Protein AF-A0A8S3G2M0-F1 (afdb_monomer)

Solvent-accessible surface area (backbone atoms only — not comparable to full-atom values): 6707 Å² total; per-residue (Å²): 135,88,59,50,33,32,46,44,88,44,73,67,55,76,81,80,84,87,70,100,69,98,67,81,82,85,78,70,68,51,60,73,82,56,52,81,79,49,63,74,66,43,70,39,18,41,65,35,34,25,74,37,58,72,52,80,49,72,52,74,56,95,93,40,79,48,35,33,24,46,30,36,34,33,45,98,87,46,72,45,41,38,35,33,45,43,68,50,33,64,74,55,89,67,85,52,51,79,38,77,46,57,40,53,53,34,23,40,31,76,64,135

Sequence (112 aa):
MNSAIFCTNTTVATQITSTPYDETPTFNFVHLIQIADLPLNSIIDVQANVVRDFGISTGVRNASVWTRRYLHITQDGIQTGLTLWNDQARLIDHNMTGLQIKLKNVKISSFD

InterPro domains:
  IPR012340 Nucleic acid-binding, OB-fold [G3D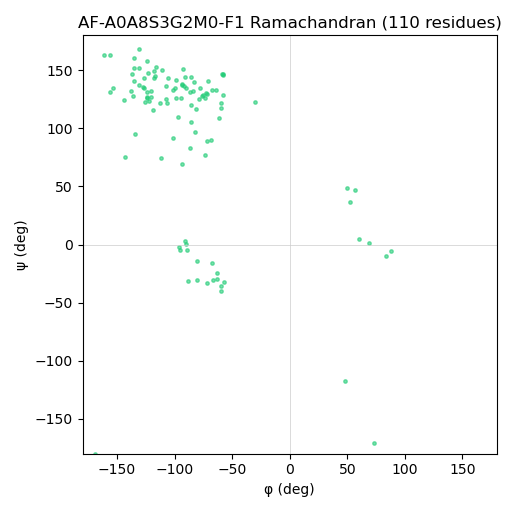SA:2.40.50.140] (23-112)

Organism: NCBI:txid392030

Foldseek 3Di:
DFAKEKEAPDAFPPPPDDDPDDDDDDFDADDPVCLVVDDAFDWHKHKWAWQFKPAKDWDADPNDIKIWTKTWTDDPRDIHIYIYIDPNRVVDPDTRHGHIGIGGGIGIHTDD

Secondary structure (DSSP, 8-state):
---EEEEE-S-------------PPP--BPPGGGGGGSPTT-EEEEEEEEEEEEEEEEEEETTEEEEEEEEEEEETTEEEEEEEETHHHHS--S--TT-EEEEEEEEEEE--

Radius of gyration: 14.23 Å; Cα contacts (8 Å, |Δi|>4): 220; chains: 1; bounding box: 38×27×41 Å

Mean predicted aligned error: 8.98 Å

Structure (mmCIF, N/CA/C/O backbone):
data_AF-A0A8S3G2M0-F1
#
_entry.id   AF-A0A8S3G2M0-F1
#
loop_
_atom_site.group_PDB
_atom_site.id
_atom_site.type_symbol
_atom_site.label_atom_id
_atom_site.label_alt_id
_atom_site.label_comp_id
_atom_site.label_asym_id
_atom_site.label_entity_id
_atom_site.label_seq_id
_atom_site.pdbx_PDB_ins_code
_atom_site.Cartn_x
_atom_site.Cartn_y
_atom_site.Cartn_z
_atom_site.occupancy
_atom_site.B_iso_or_equiv
_atom_site.auth_seq_id
_atom_site.auth_comp_id
_atom_site.auth_asym_id
_atom_site.auth_atom_id
_atom_site.pdbx_PDB_model_num
ATOM 1 N N . MET A 1 1 ? -19.227 0.813 -7.415 1.00 28.41 1 MET A N 1
ATOM 2 C CA . MET A 1 1 ? -18.235 0.236 -6.484 1.00 28.41 1 MET A CA 1
ATOM 3 C C . MET A 1 1 ? -17.032 1.153 -6.551 1.00 28.41 1 MET A C 1
ATOM 5 O O . MET A 1 1 ? -16.395 1.188 -7.592 1.00 28.41 1 MET A O 1
ATOM 9 N N . ASN A 1 2 ? -16.815 1.984 -5.532 1.00 24.61 2 ASN A N 1
ATOM 10 C CA . ASN A 1 2 ? -15.729 2.964 -5.547 1.00 24.61 2 ASN A CA 1
ATOM 11 C C . ASN A 1 2 ? -14.455 2.280 -5.053 1.00 24.61 2 ASN A C 1
ATOM 13 O O . ASN A 1 2 ? -14.326 1.979 -3.869 1.00 24.61 2 ASN A O 1
ATOM 17 N N . SER A 1 3 ? -13.546 1.992 -5.978 1.00 26.97 3 SER A N 1
ATOM 18 C CA . SER A 1 3 ? -12.231 1.435 -5.679 1.00 26.97 3 SER A CA 1
ATOM 19 C C . SER A 1 3 ? -11.301 2.577 -5.268 1.00 26.97 3 SER A C 1
ATOM 21 O O . SER A 1 3 ? -10.763 3.280 -6.121 1.00 26.97 3 SER A O 1
ATOM 23 N N . ALA A 1 4 ? -11.125 2.802 -3.965 1.00 28.38 4 ALA A N 1
ATOM 24 C CA . ALA A 1 4 ? -10.021 3.630 -3.488 1.00 28.38 4 ALA A CA 1
ATOM 25 C C . ALA A 1 4 ? -8.720 2.831 -3.658 1.00 28.38 4 ALA A C 1
ATOM 27 O O . ALA A 1 4 ? -8.646 1.664 -3.273 1.00 28.38 4 ALA A O 1
ATOM 28 N N . ILE A 1 5 ? -7.704 3.440 -4.262 1.00 36.03 5 ILE A N 1
ATOM 29 C CA . ILE A 1 5 ? -6.367 2.857 -4.366 1.00 36.03 5 ILE A CA 1
ATOM 30 C C . ILE A 1 5 ? -5.410 3.811 -3.676 1.00 36.03 5 ILE A C 1
ATOM 32 O O . ILE A 1 5 ? -5.346 4.994 -3.998 1.00 36.03 5 ILE A O 1
ATOM 36 N N . PHE A 1 6 ? -4.627 3.310 -2.736 1.00 42.31 6 PHE A N 1
ATOM 37 C CA . PHE A 1 6 ? -3.617 4.133 -2.088 1.00 42.31 6 PHE A CA 1
ATOM 38 C C . PHE A 1 6 ? -2.348 4.204 -2.919 1.00 42.31 6 PHE A C 1
ATOM 40 O O . PHE A 1 6 ? -1.882 3.195 -3.447 1.00 42.31 6 PHE A O 1
ATOM 47 N N . CYS A 1 7 ? -1.755 5.389 -2.968 1.00 33.50 7 CYS A N 1
ATOM 48 C CA . CYS A 1 7 ? -0.408 5.595 -3.480 1.00 33.50 7 CYS A CA 1
ATOM 49 C C . CYS A 1 7 ? 0.434 6.156 -2.338 1.00 33.50 7 CYS A C 1
ATOM 51 O O . CYS A 1 7 ? 0.169 7.250 -1.854 1.00 33.50 7 CYS A O 1
ATOM 53 N N . THR A 1 8 ? 1.451 5.445 -1.874 1.00 36.16 8 THR A N 1
ATOM 54 C CA . THR A 1 8 ? 2.350 5.986 -0.845 1.00 36.16 8 THR A CA 1
ATOM 55 C C . THR A 1 8 ? 3.453 6.818 -1.499 1.00 36.16 8 THR A C 1
ATOM 57 O O . THR A 1 8 ? 4.237 6.288 -2.277 1.00 36.16 8 THR A O 1
ATOM 60 N N . ASN A 1 9 ? 3.565 8.108 -1.163 1.00 27.80 9 ASN A N 1
ATOM 61 C CA . ASN A 1 9 ? 4.708 8.949 -1.566 1.00 27.80 9 ASN A CA 1
ATOM 62 C C . ASN A 1 9 ? 5.861 8.919 -0.539 1.00 27.80 9 ASN A C 1
ATOM 64 O O . ASN A 1 9 ? 6.881 9.569 -0.749 1.00 27.80 9 ASN A O 1
ATOM 68 N N . THR A 1 10 ? 5.716 8.163 0.554 1.00 31.83 10 THR A N 1
ATOM 69 C CA . THR A 1 10 ? 6.651 8.171 1.687 1.00 31.83 10 THR A CA 1
ATOM 70 C C . THR A 1 10 ? 6.962 6.746 2.128 1.00 31.83 10 THR A C 1
ATOM 72 O O . THR A 1 10 ? 6.090 5.883 2.078 1.00 31.83 10 THR A O 1
ATOM 75 N N . THR A 1 11 ? 8.218 6.484 2.484 1.00 31.97 11 THR A N 1
ATOM 76 C CA . THR A 1 11 ? 8.799 5.203 2.919 1.00 31.97 11 THR A CA 1
ATOM 77 C C . THR A 1 11 ? 7.799 4.293 3.640 1.00 31.97 11 THR A C 1
ATOM 79 O O . THR A 1 11 ? 7.229 4.676 4.661 1.00 31.97 11 THR A O 1
ATOM 82 N N . VAL A 1 12 ? 7.601 3.073 3.126 1.00 34.75 12 VAL A N 1
ATOM 83 C CA . VAL A 1 12 ? 6.933 2.004 3.879 1.00 34.75 12 VAL A CA 1
ATOM 84 C C . VAL A 1 12 ? 7.794 1.753 5.105 1.00 34.75 12 VAL A C 1
ATOM 86 O O . VAL A 1 12 ? 8.912 1.259 4.989 1.00 34.75 12 VAL A O 1
ATOM 89 N N . ALA A 1 13 ? 7.302 2.143 6.275 1.00 29.91 13 ALA A N 1
ATOM 90 C CA . ALA A 1 13 ? 7.927 1.790 7.534 1.00 29.91 13 ALA A CA 1
ATOM 91 C C . ALA A 1 13 ? 7.647 0.307 7.818 1.00 29.91 13 ALA A C 1
ATOM 93 O O . ALA A 1 13 ? 6.813 -0.035 8.650 1.00 29.91 13 ALA A O 1
ATOM 94 N N . THR A 1 14 ? 8.355 -0.599 7.143 1.00 31.05 14 THR A N 1
ATOM 95 C CA . THR A 1 14 ? 8.690 -1.886 7.756 1.00 31.05 14 THR A CA 1
ATOM 96 C C . THR A 1 14 ? 9.682 -1.551 8.861 1.00 31.05 14 THR A C 1
ATOM 98 O O . THR A 1 14 ? 10.879 -1.414 8.627 1.00 31.05 14 THR A O 1
ATOM 101 N N . GLN A 1 15 ? 9.181 -1.291 10.067 1.00 29.75 15 GLN A N 1
ATOM 102 C CA . GLN A 1 15 ? 10.040 -1.004 11.205 1.00 29.75 15 GLN A CA 1
ATOM 103 C C . GLN A 1 15 ? 10.742 -2.307 11.629 1.00 29.75 15 GLN A C 1
ATOM 105 O O . GLN A 1 15 ? 10.237 -3.054 12.458 1.00 29.75 15 GLN A O 1
ATOM 110 N N . ILE A 1 16 ? 11.909 -2.585 11.043 1.00 29.91 16 ILE A N 1
ATOM 111 C CA . ILE A 1 16 ? 12.984 -3.336 11.700 1.00 29.91 16 ILE A CA 1
ATOM 112 C C . ILE A 1 16 ? 13.984 -2.265 12.144 1.00 29.91 16 ILE A C 1
ATOM 114 O O . ILE A 1 16 ? 14.801 -1.793 11.359 1.00 29.91 16 ILE A O 1
ATOM 118 N N . THR A 1 17 ? 13.838 -1.767 13.373 1.00 28.33 17 THR A N 1
ATOM 119 C CA . THR A 1 17 ? 14.691 -0.699 13.912 1.00 28.33 17 THR A CA 1
ATOM 120 C C . THR A 1 17 ? 16.066 -1.220 14.309 1.00 28.33 17 THR A C 1
ATOM 122 O O . THR A 1 17 ? 16.169 -2.089 15.171 1.00 28.33 17 THR A O 1
ATOM 125 N N . SER A 1 18 ? 17.116 -0.572 13.806 1.00 28.42 18 SER A N 1
ATOM 126 C CA . SER A 1 18 ? 18.375 -0.413 14.539 1.00 28.42 18 SER A CA 1
ATOM 127 C C . SER A 1 18 ? 18.982 0.965 14.250 1.00 28.42 18 SER A C 1
ATOM 129 O O . SER A 1 18 ? 19.940 1.089 13.491 1.00 28.42 18 SER A O 1
ATOM 131 N N . THR A 1 19 ? 18.423 2.021 14.844 1.00 32.78 19 THR A N 1
ATOM 132 C CA . THR A 1 19 ? 19.093 3.330 14.939 1.00 32.78 19 THR A CA 1
ATOM 133 C C . THR A 1 19 ? 18.871 3.923 16.329 1.00 32.78 19 THR A C 1
ATOM 135 O O . THR A 1 19 ? 17.726 3.941 16.784 1.00 32.78 19 THR A O 1
ATOM 138 N N . PRO A 1 20 ? 19.920 4.420 17.011 1.00 40.03 20 PRO A N 1
ATOM 139 C CA . PRO 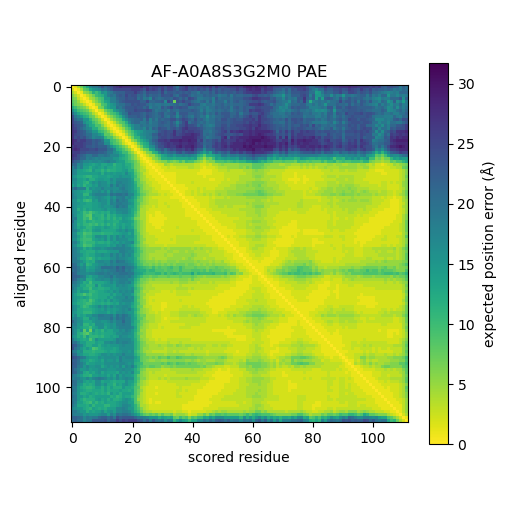A 1 20 ? 19.793 5.061 18.308 1.00 40.03 20 PRO A CA 1
ATOM 140 C C . PRO A 1 20 ? 19.479 6.550 18.102 1.00 40.03 20 PRO A C 1
ATOM 142 O O . PRO A 1 20 ? 20.376 7.386 18.090 1.00 40.03 20 PRO A O 1
ATOM 145 N N . TYR A 1 21 ? 18.208 6.883 17.882 1.00 38.16 21 TYR A N 1
ATOM 146 C CA . TYR A 1 21 ? 17.661 8.207 18.192 1.00 38.16 21 TYR A CA 1
ATOM 147 C C . TYR A 1 21 ? 16.146 8.087 18.385 1.00 38.16 21 TYR A C 1
ATOM 149 O O . TYR A 1 21 ? 15.450 7.429 17.612 1.00 38.16 21 TYR A O 1
ATOM 157 N N . ASP A 1 22 ? 15.691 8.662 19.486 1.00 48.47 22 ASP A N 1
ATOM 158 C CA . ASP A 1 22 ? 14.508 8.302 20.262 1.00 48.47 22 ASP A CA 1
ATOM 159 C C . ASP A 1 22 ? 13.265 9.100 19.845 1.00 48.47 22 ASP A C 1
ATOM 161 O O . ASP A 1 22 ? 12.777 9.949 20.581 1.00 48.47 22 ASP A O 1
ATOM 165 N N . GLU A 1 23 ? 12.743 8.839 18.646 1.00 46.75 23 GLU A N 1
ATOM 166 C CA . GLU A 1 23 ? 11.358 9.189 18.316 1.00 46.75 23 GLU A CA 1
ATOM 167 C C . GLU A 1 23 ? 10.709 8.003 17.609 1.00 46.75 23 GLU A C 1
ATOM 169 O O . GLU A 1 23 ? 10.832 7.805 16.398 1.00 46.75 23 GLU A O 1
ATOM 174 N N . THR A 1 24 ? 10.009 7.171 18.382 1.00 57.69 24 THR A N 1
ATOM 175 C CA . THR A 1 24 ? 9.109 6.183 17.784 1.00 57.69 24 THR A CA 1
ATOM 176 C C . THR A 1 24 ? 8.074 6.962 16.968 1.00 57.69 24 THR A C 1
ATOM 178 O O . THR A 1 24 ? 7.396 7.818 17.538 1.00 57.69 24 THR A O 1
ATOM 181 N N . PRO A 1 25 ? 7.931 6.729 15.650 1.00 62.03 25 PRO A N 1
ATOM 182 C CA . PRO A 1 25 ? 6.999 7.503 14.848 1.00 62.03 25 PRO A CA 1
ATOM 183 C C . PRO A 1 25 ? 5.579 7.326 15.395 1.00 62.03 25 PRO A C 1
ATOM 185 O O . PRO A 1 25 ? 5.035 6.224 15.372 1.00 62.03 25 PRO A O 1
ATOM 188 N N . THR A 1 26 ? 4.961 8.414 15.858 1.00 81.12 26 THR A N 1
ATOM 189 C CA . THR A 1 26 ? 3.542 8.409 16.240 1.00 81.12 26 THR A CA 1
ATOM 190 C C . THR A 1 26 ? 2.689 8.224 14.989 1.00 81.12 26 THR A C 1
ATOM 192 O O . THR A 1 26 ? 2.933 8.892 13.978 1.00 81.12 26 THR A O 1
ATOM 195 N N . PHE A 1 27 ? 1.716 7.318 15.052 1.00 82.75 27 PHE A N 1
ATOM 196 C CA . PHE A 1 27 ? 0.747 7.070 13.985 1.00 82.75 27 PHE A CA 1
ATOM 197 C C . PHE A 1 27 ? -0.622 7.614 14.389 1.00 82.75 27 PHE A C 1
ATOM 199 O O . PHE A 1 27 ? -1.079 7.364 15.503 1.00 82.75 27 PHE A O 1
ATOM 206 N N . ASN A 1 28 ? -1.293 8.289 13.460 1.00 90.31 28 ASN A N 1
ATOM 207 C CA . ASN A 1 28 ? -2.665 8.768 13.609 1.00 90.31 28 ASN A CA 1
ATOM 208 C C . ASN A 1 28 ? -3.574 7.985 12.655 1.00 90.31 28 ASN A C 1
ATOM 210 O O . ASN A 1 28 ? -3.945 8.475 11.587 1.00 90.31 28 ASN A O 1
ATOM 214 N N . PHE A 1 29 ? -3.859 6.728 13.006 1.00 91.62 29 PHE A N 1
ATOM 215 C CA . PHE A 1 29 ? -4.557 5.807 12.110 1.00 91.62 29 PHE A CA 1
ATOM 216 C C . PHE A 1 29 ? -5.980 6.264 11.785 1.00 91.62 29 PHE A C 1
ATOM 218 O O . PHE A 1 29 ? -6.771 6.571 12.675 1.00 91.62 29 PHE A O 1
ATOM 225 N N . VAL A 1 30 ? -6.311 6.225 10.498 1.00 91.25 30 VAL A N 1
ATOM 226 C CA . VAL A 1 30 ? -7.666 6.405 9.974 1.00 91.25 30 VAL A CA 1
ATOM 227 C C . VAL A 1 30 ? -8.257 5.031 9.669 1.00 91.25 30 VAL A C 1
ATOM 229 O O . VAL A 1 30 ? -7.590 4.188 9.064 1.00 91.25 30 VAL A O 1
ATOM 232 N N . HIS A 1 31 ? -9.509 4.794 10.070 1.00 91.19 31 HIS A N 1
ATOM 233 C CA . HIS A 1 31 ? -10.184 3.537 9.745 1.00 91.19 31 HIS A CA 1
ATOM 234 C C . HIS A 1 31 ? -10.527 3.470 8.256 1.00 91.19 31 HIS A C 1
ATOM 236 O O . HIS A 1 31 ? -11.012 4.443 7.681 1.00 91.19 31 HIS A O 1
ATOM 242 N N . LEU A 1 32 ? -10.377 2.292 7.641 1.00 88.31 32 LEU A N 1
ATOM 243 C CA . LEU A 1 32 ? -10.649 2.098 6.214 1.00 88.31 32 LEU A CA 1
ATOM 244 C C . LEU A 1 32 ? -12.080 2.486 5.815 1.00 88.31 32 LEU A C 1
ATOM 246 O O . LEU A 1 32 ? -12.284 2.982 4.711 1.00 88.31 32 LEU A O 1
ATOM 250 N N . ILE A 1 33 ? -13.057 2.312 6.713 1.00 86.25 33 ILE A N 1
ATOM 251 C CA . ILE A 1 33 ? -14.449 2.719 6.471 1.00 86.25 33 ILE A CA 1
ATOM 252 C C . ILE A 1 33 ? -14.602 4.235 6.277 1.00 86.25 33 ILE A C 1
ATOM 254 O O . ILE A 1 33 ? -15.470 4.664 5.529 1.00 86.25 33 ILE A O 1
ATOM 258 N N . GLN A 1 34 ? -13.739 5.043 6.900 1.00 88.56 34 GLN A N 1
ATOM 259 C CA . GLN A 1 34 ? -13.802 6.508 6.848 1.00 88.56 34 GLN A CA 1
ATOM 260 C C . GLN A 1 34 ? -13.185 7.074 5.564 1.00 88.56 34 GLN A C 1
ATOM 262 O O . GLN A 1 34 ? -13.378 8.239 5.241 1.00 88.56 34 GLN A O 1
ATOM 267 N N . ILE A 1 35 ? -12.427 6.266 4.818 1.00 83.88 35 ILE A N 1
ATOM 268 C CA . ILE A 1 35 ? -11.655 6.728 3.656 1.00 83.88 35 ILE A CA 1
ATOM 269 C C . ILE A 1 35 ? -12.566 7.180 2.514 1.00 83.88 35 ILE A C 1
ATOM 271 O O . ILE A 1 35 ? -12.197 8.086 1.773 1.00 83.88 35 ILE A O 1
ATOM 275 N N . ALA A 1 36 ? -13.757 6.587 2.391 1.00 78.44 36 ALA A N 1
ATOM 276 C CA . ALA A 1 36 ? -14.740 6.970 1.379 1.00 78.44 36 ALA A CA 1
ATOM 277 C C . ALA A 1 36 ? -15.243 8.417 1.544 1.00 78.44 36 ALA A C 1
ATOM 279 O O . ALA A 1 36 ? -15.656 9.025 0.558 1.00 78.44 36 ALA A O 1
ATOM 280 N N . ASP A 1 37 ? -15.165 8.959 2.761 1.00 86.31 37 ASP A N 1
ATOM 281 C CA . ASP A 1 37 ? -15.617 10.310 3.098 1.00 86.31 37 ASP A CA 1
ATOM 282 C C . ASP A 1 37 ? -14.477 11.341 3.062 1.00 86.31 37 ASP A C 1
ATOM 284 O O . ASP A 1 37 ? -14.701 12.538 3.254 1.00 86.31 37 ASP A O 1
ATOM 288 N N . LEU A 1 38 ? -13.239 10.895 2.828 1.00 84.56 38 LEU A N 1
ATOM 289 C CA . LEU A 1 38 ? -12.076 11.769 2.778 1.00 84.56 38 LEU A CA 1
ATOM 290 C C . LEU A 1 38 ? -11.810 12.276 1.354 1.00 84.56 38 LEU A C 1
ATOM 292 O O . LEU A 1 38 ? -11.962 11.530 0.383 1.00 84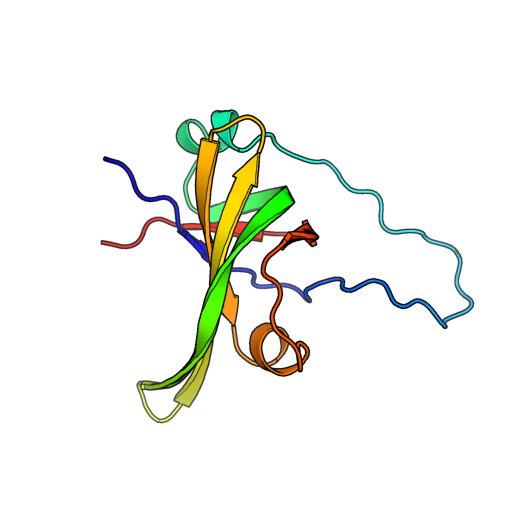.56 38 LEU A O 1
ATOM 296 N N . PRO A 1 39 ? -11.349 13.532 1.203 1.00 87.81 39 PRO A N 1
ATOM 297 C CA . PRO A 1 39 ? -10.947 14.055 -0.093 1.00 87.81 39 PRO A CA 1
ATOM 298 C C . PRO A 1 39 ? -9.840 13.223 -0.751 1.00 87.81 39 PRO A C 1
ATOM 300 O O . PRO A 1 39 ? -8.919 12.716 -0.103 1.00 87.81 39 PRO A O 1
ATOM 303 N N . LEU A 1 40 ? -9.872 13.158 -2.082 1.00 83.50 40 LEU A N 1
ATOM 304 C CA . LEU A 1 40 ? -8.736 12.654 -2.846 1.00 83.50 40 LEU A CA 1
ATOM 305 C C . LEU A 1 40 ? -7.486 13.488 -2.544 1.00 83.50 40 LEU A C 1
ATOM 307 O O . LEU A 1 40 ? -7.554 14.702 -2.360 1.00 83.50 40 LEU A O 1
ATOM 311 N N . ASN A 1 41 ? -6.329 12.833 -2.555 1.00 84.50 41 ASN A N 1
ATOM 312 C CA . ASN A 1 41 ? -5.023 13.383 -2.187 1.00 84.50 41 ASN A CA 1
ATOM 313 C C . ASN A 1 41 ? -4.828 13.716 -0.701 1.00 84.50 41 ASN A C 1
ATOM 315 O O . ASN A 1 41 ? -3.732 14.149 -0.340 1.00 84.50 41 ASN A O 1
ATOM 319 N N . SER A 1 42 ? -5.812 13.467 0.169 1.00 87.88 42 SER A N 1
ATOM 320 C CA . SER A 1 42 ? -5.578 13.483 1.614 1.00 87.88 42 SER A CA 1
ATOM 321 C C . SER A 1 42 ? -4.502 12.466 2.005 1.00 87.88 42 SER A C 1
ATOM 323 O O . SER A 1 42 ? -4.366 11.404 1.390 1.00 87.88 42 SER A O 1
ATOM 325 N N . ILE A 1 43 ? -3.728 12.818 3.032 1.00 86.75 43 ILE A N 1
ATOM 326 C CA . ILE A 1 43 ? -2.640 12.008 3.581 1.00 86.75 43 ILE A CA 1
ATOM 327 C C . ILE A 1 43 ? -3.102 11.451 4.926 1.00 86.75 43 ILE A C 1
ATOM 329 O O . ILE A 1 43 ? -3.521 12.217 5.792 1.00 86.75 43 ILE A O 1
ATOM 333 N N . ILE A 1 44 ? -3.036 10.132 5.084 1.00 88.56 44 ILE A N 1
ATOM 334 C CA . ILE A 1 44 ? -3.518 9.409 6.266 1.00 88.56 44 ILE A CA 1
ATOM 335 C C . ILE A 1 44 ? -2.510 8.355 6.721 1.00 88.56 44 ILE A C 1
ATOM 337 O O . ILE A 1 44 ? -1.687 7.894 5.931 1.00 88.56 44 ILE A O 1
ATOM 341 N N . ASP A 1 45 ? -2.620 7.911 7.969 1.00 90.75 45 ASP A N 1
ATOM 342 C CA . ASP A 1 45 ? -1.924 6.713 8.432 1.00 90.75 45 ASP A CA 1
ATOM 343 C C . ASP A 1 45 ? -2.888 5.525 8.412 1.00 90.75 45 ASP A C 1
ATOM 345 O O . ASP A 1 45 ? -4.066 5.657 8.745 1.00 90.75 45 ASP A O 1
ATOM 349 N N . VAL A 1 46 ? -2.397 4.350 8.021 1.00 89.44 46 VAL A N 1
ATOM 350 C CA . VAL A 1 46 ? -3.221 3.148 7.829 1.00 89.44 46 VAL A CA 1
ATOM 351 C C . VAL A 1 46 ? -2.647 1.984 8.622 1.00 89.44 46 VAL A C 1
ATOM 353 O O . VAL A 1 46 ? -1.449 1.712 8.557 1.00 89.44 46 VAL A O 1
ATOM 356 N N . GLN A 1 47 ? -3.517 1.255 9.316 1.00 89.94 47 GLN A N 1
ATOM 357 C CA . GLN A 1 47 ? -3.219 -0.064 9.862 1.00 89.94 47 GLN A CA 1
ATOM 358 C C . GLN A 1 47 ? -4.227 -1.068 9.305 1.00 89.94 47 GLN A C 1
ATOM 360 O O . GLN A 1 47 ? -5.432 -0.888 9.458 1.00 89.94 47 GLN A O 1
ATOM 365 N N . ALA A 1 48 ? -3.743 -2.124 8.654 1.00 90.19 48 ALA A N 1
ATOM 366 C CA . ALA A 1 48 ? -4.599 -3.116 8.009 1.00 90.19 48 ALA A CA 1
ATOM 367 C C . ALA A 1 48 ? -3.881 -4.463 7.853 1.00 90.19 48 ALA A C 1
ATOM 369 O O . ALA A 1 48 ? -2.655 -4.537 7.927 1.00 90.19 48 ALA A O 1
ATOM 370 N N . ASN A 1 49 ? -4.641 -5.526 7.605 1.00 91.06 49 ASN A N 1
ATOM 371 C CA . ASN A 1 49 ? -4.103 -6.843 7.268 1.00 91.06 49 ASN A CA 1
ATOM 372 C C . ASN A 1 49 ? -4.027 -7.006 5.750 1.00 91.06 49 ASN A C 1
ATOM 374 O O . ASN A 1 49 ? -4.967 -6.649 5.044 1.00 91.06 49 ASN A O 1
ATOM 378 N N . VAL A 1 50 ? -2.950 -7.585 5.235 1.00 90.44 50 VAL A N 1
ATOM 379 C CA . VAL A 1 50 ? -2.818 -7.901 3.810 1.00 90.44 50 VAL A CA 1
ATOM 380 C C . VAL A 1 50 ? -3.551 -9.208 3.515 1.00 90.44 50 VAL A C 1
ATOM 382 O O . VAL A 1 50 ? -3.183 -10.272 4.007 1.00 90.44 50 VAL A 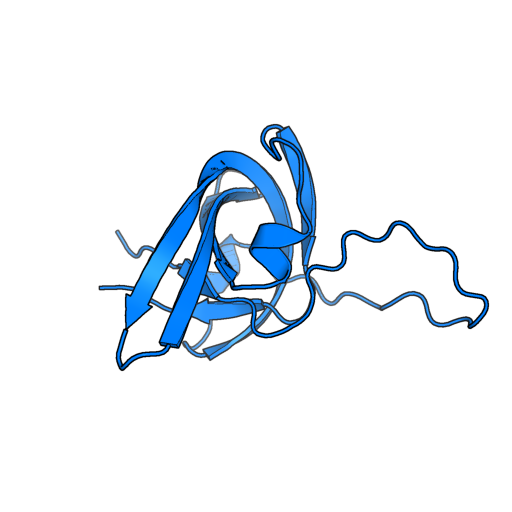O 1
ATOM 385 N N . VAL A 1 51 ? -4.582 -9.139 2.678 1.00 94.81 51 VAL A N 1
ATOM 386 C CA . VAL A 1 51 ? -5.376 -10.299 2.235 1.00 94.81 51 VAL A CA 1
ATOM 387 C C . VAL A 1 51 ? -4.769 -10.944 0.996 1.00 94.81 51 VAL A C 1
ATOM 389 O O . VAL A 1 51 ? -4.900 -12.149 0.786 1.00 94.81 51 VAL A O 1
ATOM 392 N N . ARG A 1 52 ? -4.119 -10.142 0.148 1.00 95.19 52 ARG A N 1
ATOM 393 C CA . ARG A 1 52 ? -3.465 -10.635 -1.061 1.00 95.19 52 ARG A CA 1
ATOM 394 C C . ARG A 1 52 ? -2.326 -9.726 -1.476 1.00 95.19 52 ARG A C 1
ATOM 396 O O . ARG A 1 52 ? -2.497 -8.514 -1.562 1.00 95.19 52 ARG A O 1
ATOM 403 N N . ASP A 1 53 ? -1.207 -10.344 -1.808 1.00 94.12 53 ASP A N 1
ATOM 404 C CA . ASP A 1 53 ? -0.065 -9.715 -2.453 1.00 94.12 53 ASP A CA 1
ATOM 405 C C . ASP A 1 53 ? 0.000 -10.159 -3.918 1.00 94.12 53 ASP A C 1
ATOM 407 O O . ASP A 1 53 ? 0.047 -11.355 -4.207 1.00 94.12 53 ASP A O 1
ATOM 411 N N . PHE A 1 54 ? -0.035 -9.204 -4.845 1.00 92.25 54 PHE A N 1
ATOM 412 C CA . PHE A 1 54 ? 0.004 -9.487 -6.283 1.00 92.25 54 PHE A CA 1
ATOM 413 C C . PHE A 1 54 ? 1.429 -9.507 -6.850 1.00 92.25 54 PHE A C 1
ATOM 415 O O . PHE A 1 54 ? 1.611 -9.688 -8.054 1.00 92.25 54 PHE A O 1
ATOM 422 N N . GLY A 1 55 ? 2.442 -9.328 -6.000 1.00 90.38 55 GLY A N 1
ATOM 423 C CA . GLY A 1 55 ? 3.832 -9.252 -6.411 1.00 90.38 55 GLY A CA 1
ATOM 424 C C . GLY A 1 55 ? 4.177 -7.939 -7.114 1.00 90.38 55 GLY A C 1
ATOM 425 O O . GLY A 1 55 ? 3.418 -6.964 -7.123 1.00 90.38 55 GLY A O 1
ATOM 426 N N . ILE A 1 56 ? 5.381 -7.908 -7.677 1.00 91.25 56 ILE A N 1
ATOM 427 C CA . ILE A 1 56 ? 5.956 -6.716 -8.296 1.00 91.25 56 ILE A CA 1
ATOM 428 C C . ILE A 1 56 ? 5.581 -6.663 -9.781 1.00 91.25 56 ILE A C 1
ATOM 430 O O . ILE A 1 56 ? 5.707 -7.643 -10.508 1.00 91.25 56 ILE A O 1
ATOM 434 N N . SER A 1 57 ? 5.167 -5.489 -10.250 1.00 93.25 57 SER A N 1
ATOM 435 C CA . SER A 1 57 ? 5.040 -5.155 -11.670 1.00 93.25 57 SER A CA 1
ATOM 436 C C . SER A 1 57 ? 5.969 -3.998 -12.015 1.00 93.25 57 SER A C 1
ATOM 438 O O . SER A 1 57 ? 6.115 -3.055 -11.233 1.00 93.25 57 SER A O 1
ATOM 440 N N . THR A 1 58 ? 6.561 -4.031 -13.201 1.00 94.75 58 THR A N 1
ATOM 441 C CA . THR A 1 58 ? 7.418 -2.960 -13.714 1.00 94.75 58 THR A CA 1
ATOM 442 C C . THR A 1 58 ? 6.910 -2.467 -15.060 1.00 94.75 58 THR A C 1
ATOM 444 O O . THR A 1 58 ? 6.184 -3.166 -15.766 1.00 94.75 58 THR A O 1
ATOM 447 N N . GLY A 1 59 ? 7.290 -1.248 -15.422 1.00 93.12 59 GLY A N 1
ATOM 448 C CA . GLY A 1 59 ? 7.027 -0.712 -16.748 1.00 93.12 59 GLY A CA 1
ATOM 449 C C . GLY A 1 59 ? 7.781 0.583 -16.988 1.00 93.12 59 GLY A C 1
ATOM 450 O O . GLY A 1 59 ? 8.518 1.061 -16.126 1.00 93.12 59 GLY A O 1
ATOM 451 N N . VAL A 1 60 ? 7.598 1.149 -18.177 1.00 94.38 60 VAL A N 1
ATOM 452 C CA . VAL A 1 60 ? 8.240 2.400 -18.588 1.00 94.38 60 VAL A CA 1
ATOM 453 C C . VAL A 1 60 ? 7.160 3.385 -19.014 1.00 94.38 60 VAL A C 1
ATOM 455 O O . VAL A 1 60 ? 6.275 3.040 -19.794 1.00 94.38 60 VAL A O 1
ATOM 458 N N . ARG A 1 61 ? 7.219 4.616 -18.504 1.00 88.38 61 ARG A N 1
ATOM 459 C CA . ARG A 1 61 ? 6.363 5.731 -18.929 1.00 88.38 61 ARG A CA 1
ATOM 460 C C . ARG A 1 61 ? 7.227 6.974 -19.083 1.00 88.38 61 ARG A C 1
ATOM 462 O O . ARG A 1 61 ? 7.943 7.325 -18.155 1.00 88.38 61 ARG A O 1
ATOM 469 N N . ASN A 1 62 ? 7.162 7.641 -20.236 1.00 91.94 62 ASN A N 1
ATOM 470 C CA . ASN A 1 62 ? 7.945 8.853 -20.523 1.00 91.94 62 ASN A CA 1
ATOM 471 C C . ASN A 1 62 ? 9.448 8.681 -20.209 1.00 91.94 62 ASN A C 1
ATOM 473 O O . ASN A 1 62 ? 10.029 9.484 -19.485 1.00 91.94 62 ASN A O 1
ATOM 477 N N . ALA A 1 63 ? 10.049 7.582 -20.684 1.00 92.50 63 ALA A N 1
ATOM 478 C CA . ALA A 1 63 ? 11.440 7.180 -20.413 1.00 92.50 63 ALA A CA 1
ATOM 479 C C . ALA A 1 63 ? 11.803 6.940 -18.929 1.00 92.50 63 ALA A C 1
ATOM 481 O O . ALA A 1 63 ? 12.949 6.627 -18.621 1.00 92.50 63 ALA A O 1
ATOM 482 N N . SER A 1 64 ? 10.837 7.016 -18.011 1.00 89.69 64 SER A N 1
ATOM 483 C CA . SER A 1 64 ? 11.024 6.704 -16.595 1.00 89.69 64 SER A CA 1
ATOM 484 C C . SER A 1 64 ? 10.533 5.290 -16.297 1.00 89.69 64 SER A C 1
ATOM 486 O O . SER A 1 64 ? 9.390 4.936 -16.606 1.00 89.69 64 SER A O 1
ATOM 488 N N . VAL A 1 65 ? 11.397 4.476 -15.691 1.00 92.94 65 VAL A N 1
ATOM 489 C CA . VAL A 1 65 ? 11.029 3.146 -15.192 1.00 92.94 65 VAL A CA 1
ATOM 490 C C . VAL A 1 65 ? 10.225 3.320 -13.912 1.00 92.94 65 VAL A C 1
ATOM 492 O O . VAL A 1 65 ? 10.669 3.992 -12.984 1.00 92.94 65 VAL A O 1
ATOM 495 N N . TRP A 1 66 ? 9.063 2.683 -13.842 1.00 91.44 66 TRP A N 1
ATOM 496 C CA . TRP A 1 66 ? 8.300 2.558 -12.609 1.00 91.44 66 TRP A CA 1
ATOM 497 C C . TRP A 1 66 ? 8.303 1.110 -12.140 1.00 91.44 66 TRP A C 1
ATOM 499 O O . TRP A 1 66 ? 8.400 0.151 -12.910 1.00 91.44 66 TRP A O 1
ATOM 509 N N . THR A 1 67 ? 8.213 0.941 -10.832 1.00 89.81 67 THR A N 1
ATOM 510 C CA . THR A 1 67 ? 7.984 -0.354 -10.198 1.00 89.81 67 THR A CA 1
ATOM 511 C C . THR A 1 67 ? 6.853 -0.183 -9.211 1.00 89.81 67 THR A C 1
ATOM 513 O O . THR A 1 67 ? 6.793 0.827 -8.519 1.00 89.81 67 THR A O 1
ATOM 516 N N . ARG A 1 68 ? 5.929 -1.135 -9.175 1.00 90.81 68 ARG A N 1
ATOM 517 C CA . ARG A 1 68 ? 4.828 -1.120 -8.220 1.00 90.81 68 ARG A CA 1
ATOM 518 C C . ARG A 1 68 ? 4.623 -2.491 -7.613 1.00 90.81 68 ARG A C 1
ATOM 520 O O . ARG A 1 68 ? 4.861 -3.496 -8.277 1.00 90.81 68 ARG A O 1
ATOM 527 N N . ARG A 1 69 ? 4.110 -2.519 -6.391 1.00 91.94 69 ARG A N 1
ATOM 528 C CA . ARG A 1 69 ? 3.558 -3.715 -5.759 1.00 91.94 69 ARG A CA 1
ATOM 529 C C . ARG A 1 69 ? 2.149 -3.397 -5.308 1.00 91.94 69 ARG A C 1
ATOM 531 O O . ARG A 1 69 ? 1.946 -2.427 -4.581 1.00 91.94 69 ARG A O 1
ATOM 538 N N . TYR A 1 70 ? 1.191 -4.174 -5.794 1.00 90.75 70 TYR A N 1
ATOM 539 C CA . TYR A 1 70 ? -0.214 -3.988 -5.462 1.00 90.75 70 TYR A CA 1
ATOM 540 C C . TYR A 1 70 ? -0.633 -5.008 -4.408 1.00 90.75 70 TYR A C 1
ATOM 542 O O . TYR A 1 70 ? -0.319 -6.193 -4.523 1.00 90.75 70 TYR A O 1
ATOM 550 N N . LEU A 1 71 ? -1.330 -4.532 -3.384 1.00 91.88 71 LEU A N 1
ATOM 551 C CA . LEU A 1 71 ? -1.803 -5.306 -2.247 1.00 91.88 71 LEU A CA 1
ATOM 552 C C . LEU A 1 71 ? -3.311 -5.093 -2.096 1.00 91.88 71 LEU A C 1
ATOM 554 O O . LEU A 1 71 ? -3.809 -3.981 -2.267 1.00 91.88 71 LEU A O 1
ATOM 558 N N . HIS A 1 72 ? -4.036 -6.139 -1.715 1.00 93.38 72 HIS A N 1
ATOM 559 C CA . HIS A 1 72 ? -5.351 -5.982 -1.098 1.00 93.38 72 HIS A CA 1
ATOM 560 C C . HIS A 1 72 ? -5.188 -5.993 0.409 1.00 93.38 72 HIS A C 1
ATOM 562 O O . HIS A 1 72 ? -4.623 -6.938 0.966 1.00 93.38 72 HIS A O 1
ATOM 568 N N . ILE A 1 73 ? -5.715 -4.961 1.057 1.00 91.62 73 ILE A N 1
ATOM 569 C CA . ILE A 1 73 ? -5.694 -4.824 2.509 1.00 91.62 73 ILE A CA 1
ATOM 570 C C . ILE A 1 73 ? -7.112 -4.834 3.069 1.00 91.62 73 ILE A C 1
ATOM 572 O O . ILE A 1 73 ? -8.061 -4.456 2.380 1.00 91.62 73 ILE A O 1
ATOM 576 N N . THR A 1 74 ? -7.252 -5.269 4.319 1.00 92.38 74 THR A N 1
ATOM 577 C CA . THR A 1 74 ? -8.524 -5.298 5.032 1.00 92.38 74 THR A CA 1
ATOM 578 C C . THR A 1 74 ? -8.416 -4.809 6.468 1.00 92.38 74 THR A C 1
ATOM 580 O O . THR A 1 74 ? -7.414 -5.038 7.147 1.00 92.38 74 THR A O 1
ATOM 583 N N . GLN A 1 75 ? -9.482 -4.169 6.932 1.00 90.25 75 GLN A N 1
ATOM 584 C CA . GLN A 1 75 ? -9.704 -3.783 8.318 1.00 90.25 75 GLN A CA 1
ATOM 585 C C . GLN A 1 75 ? -11.200 -3.944 8.591 1.00 90.25 75 GLN A C 1
ATOM 587 O O . GLN A 1 75 ? -12.015 -3.411 7.840 1.00 90.25 75 GLN A O 1
ATOM 592 N N . ASP A 1 76 ? -11.557 -4.727 9.610 1.00 90.19 76 ASP A N 1
ATOM 593 C CA . ASP A 1 76 ? -12.947 -4.938 10.046 1.00 90.19 76 ASP A CA 1
ATOM 594 C C . ASP A 1 76 ? -13.913 -5.359 8.916 1.00 90.19 76 ASP A C 1
ATOM 596 O O . ASP A 1 76 ? -15.068 -4.946 8.858 1.00 90.19 76 ASP A O 1
ATOM 600 N N . GLY A 1 77 ? -13.427 -6.173 7.971 1.00 87.25 77 GLY A N 1
ATOM 601 C CA . GLY A 1 77 ? -14.201 -6.661 6.821 1.00 87.25 77 GLY A CA 1
ATOM 602 C C . GLY A 1 77 ? -14.271 -5.700 5.628 1.00 87.25 77 GLY A C 1
ATOM 603 O O . GLY A 1 77 ? -14.671 -6.117 4.541 1.00 87.25 77 GLY A O 1
ATOM 604 N N . ILE A 1 78 ? -13.818 -4.453 5.776 1.00 85.81 78 ILE A N 1
ATOM 605 C CA . ILE A 1 78 ? -13.661 -3.502 4.668 1.00 85.81 78 ILE A CA 1
ATOM 606 C C . ILE A 1 78 ? -12.386 -3.842 3.899 1.00 85.81 78 ILE A C 1
ATOM 608 O O . ILE A 1 78 ? -11.350 -4.092 4.515 1.00 85.81 78 ILE A O 1
ATOM 612 N N . GLN A 1 79 ? -12.450 -3.868 2.565 1.00 89.56 79 GLN A N 1
ATOM 613 C CA . GLN A 1 79 ? -11.312 -4.164 1.689 1.00 89.56 79 GLN A CA 1
ATOM 614 C C . GLN A 1 79 ? -11.051 -3.036 0.702 1.00 89.56 79 GLN A C 1
ATOM 616 O O . GLN A 1 79 ? -11.973 -2.362 0.249 1.00 89.56 79 GLN A O 1
ATOM 621 N N . THR A 1 80 ? -9.782 -2.850 0.357 1.00 88.12 80 THR A N 1
ATOM 622 C CA . THR A 1 80 ? -9.337 -1.768 -0.523 1.00 88.12 80 THR A CA 1
ATOM 623 C C . THR A 1 80 ? -7.945 -2.064 -1.093 1.00 88.12 80 THR A C 1
ATOM 625 O O . THR A 1 80 ? -7.234 -2.954 -0.608 1.00 88.12 80 THR A O 1
ATOM 628 N N . GLY A 1 81 ? -7.574 -1.349 -2.155 1.00 89.94 81 GLY A N 1
ATOM 629 C CA . GLY A 1 81 ? -6.311 -1.523 -2.862 1.00 89.94 81 GLY A CA 1
ATOM 630 C C . GLY A 1 81 ? -5.210 -0.619 -2.322 1.00 89.94 81 GLY A C 1
ATOM 631 O O . GLY A 1 81 ? -5.415 0.573 -2.132 1.00 89.94 81 GLY A O 1
ATOM 632 N N . LEU A 1 82 ? -4.006 -1.152 -2.144 1.00 90.75 82 LEU A N 1
ATOM 633 C CA . LEU A 1 82 ? -2.817 -0.404 -1.742 1.00 90.75 82 LEU A CA 1
ATOM 634 C C . LEU A 1 82 ? -1.707 -0.606 -2.772 1.00 90.75 82 LEU A C 1
ATOM 636 O O . LEU A 1 82 ? -1.331 -1.736 -3.072 1.00 90.75 82 LEU A O 1
ATOM 640 N N . THR A 1 83 ? -1.152 0.491 -3.283 1.00 89.50 83 THR A N 1
ATOM 641 C CA . THR A 1 83 ? -0.019 0.469 -4.210 1.00 89.50 83 THR A CA 1
ATOM 642 C C . THR A 1 83 ? 1.223 1.058 -3.559 1.00 89.50 83 THR A C 1
ATOM 644 O O . THR A 1 83 ? 1.250 2.228 -3.173 1.00 89.50 83 THR A O 1
ATOM 647 N N . LEU A 1 84 ? 2.272 0.243 -3.505 1.00 89.50 84 LEU A N 1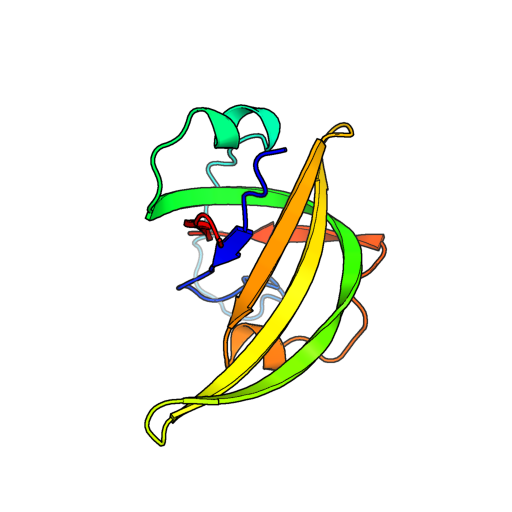
ATOM 648 C CA . LEU A 1 84 ? 3.625 0.658 -3.156 1.00 89.50 84 LEU A CA 1
ATOM 649 C C . LEU A 1 84 ? 4.384 0.980 -4.438 1.00 89.50 84 LEU A C 1
ATOM 651 O O . LEU A 1 84 ? 4.284 0.219 -5.403 1.00 89.50 84 LEU A O 1
ATOM 655 N N . TRP A 1 85 ? 5.154 2.065 -4.453 1.00 88.38 85 TRP A N 1
ATOM 656 C CA . TRP A 1 85 ? 5.876 2.522 -5.639 1.00 88.38 85 TRP A CA 1
ATOM 657 C C . TRP A 1 85 ? 7.391 2.494 -5.441 1.00 88.38 85 TRP A C 1
ATOM 659 O O . TRP A 1 85 ? 7.914 2.783 -4.368 1.00 88.38 85 TRP A O 1
ATOM 669 N N . ASN A 1 86 ? 8.098 2.176 -6.522 1.00 89.06 86 ASN A N 1
ATOM 670 C CA . ASN A 1 86 ? 9.551 2.197 -6.651 1.00 89.06 86 ASN A CA 1
ATOM 671 C C . ASN A 1 86 ? 10.240 1.495 -5.476 1.00 89.06 86 ASN A C 1
ATOM 673 O O . ASN A 1 86 ? 10.029 0.297 -5.285 1.00 89.06 86 ASN A O 1
ATOM 677 N N . ASP A 1 87 ? 11.041 2.211 -4.693 1.00 86.06 87 ASP A N 1
ATOM 678 C CA . ASP A 1 87 ? 11.842 1.625 -3.619 1.00 86.06 87 ASP A CA 1
ATOM 679 C C . ASP A 1 87 ? 10.976 0.922 -2.570 1.00 86.06 87 ASP A C 1
ATOM 681 O O . ASP A 1 87 ? 11.322 -0.165 -2.124 1.00 86.06 87 ASP A O 1
ATOM 685 N N . GLN A 1 88 ? 9.781 1.440 -2.273 1.00 83.25 88 GLN A N 1
ATOM 686 C CA . GLN A 1 88 ? 8.843 0.792 -1.349 1.00 83.25 88 GLN A CA 1
ATOM 687 C C . GLN A 1 88 ? 8.442 -0.607 -1.823 1.00 83.25 88 GLN A C 1
ATOM 689 O O . GLN A 1 88 ? 8.326 -1.526 -1.021 1.00 83.25 88 GLN A O 1
ATOM 694 N N . ALA A 1 89 ? 8.229 -0.772 -3.130 1.00 83.69 89 ALA A N 1
ATOM 695 C CA . ALA A 1 89 ? 7.874 -2.059 -3.711 1.00 83.69 89 ALA A CA 1
ATOM 696 C C . ALA A 1 89 ? 9.063 -3.031 -3.713 1.00 83.69 89 ALA A C 1
ATOM 698 O O . ALA A 1 89 ? 8.855 -4.235 -3.566 1.00 83.69 89 ALA A O 1
ATOM 699 N N . ARG A 1 90 ? 10.291 -2.514 -3.881 1.00 82.19 90 ARG A N 1
ATOM 700 C CA . ARG A 1 90 ? 11.529 -3.309 -3.959 1.00 82.19 90 ARG A CA 1
ATOM 701 C C . ARG A 1 90 ? 12.066 -3.744 -2.598 1.00 82.19 90 ARG A C 1
ATOM 703 O O . ARG A 1 90 ? 12.696 -4.789 -2.526 1.00 82.19 90 ARG A O 1
ATOM 710 N N . LEU A 1 91 ? 11.835 -2.955 -1.548 1.00 80.75 91 LEU A N 1
ATOM 711 C CA . LEU A 1 91 ? 12.324 -3.244 -0.194 1.00 80.75 91 LEU A CA 1
ATOM 712 C C . LEU A 1 91 ? 11.659 -4.471 0.444 1.00 80.75 91 LEU A C 1
ATOM 714 O O . LEU A 1 91 ? 12.155 -4.986 1.439 1.00 80.75 91 LEU A O 1
ATOM 718 N N . ILE A 1 92 ? 10.540 -4.933 -0.111 1.00 80.31 92 ILE A N 1
ATOM 719 C CA . ILE A 1 92 ? 9.840 -6.121 0.365 1.00 80.31 92 ILE A CA 1
ATOM 720 C C . ILE A 1 92 ? 10.268 -7.305 -0.503 1.00 80.31 92 ILE A C 1
ATOM 722 O O . ILE A 1 92 ? 9.885 -7.413 -1.668 1.00 80.31 92 ILE A O 1
ATOM 726 N N . ASP A 1 93 ? 11.030 -8.220 0.075 1.00 81.19 93 ASP A N 1
ATOM 727 C CA . ASP A 1 93 ? 11.612 -9.387 -0.599 1.00 81.19 93 ASP A CA 1
ATOM 728 C C . ASP A 1 93 ? 10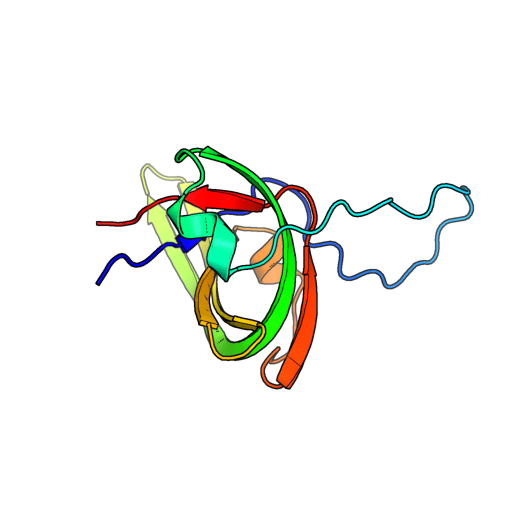.789 -10.680 -0.441 1.00 81.19 93 ASP A C 1
ATOM 730 O O . ASP A 1 93 ? 11.117 -11.708 -1.029 1.00 81.19 93 ASP A O 1
ATOM 734 N N . HIS A 1 94 ? 9.685 -10.632 0.305 1.00 81.12 94 HIS A N 1
ATOM 735 C CA . HIS A 1 94 ? 8.826 -11.778 0.605 1.00 81.12 94 HIS A CA 1
ATOM 736 C C . HIS A 1 94 ? 7.345 -11.475 0.339 1.00 81.12 94 HIS A C 1
ATOM 738 O O . HIS A 1 94 ? 6.962 -10.334 0.083 1.00 81.12 94 HIS A O 1
ATOM 744 N N . ASN A 1 95 ? 6.497 -12.506 0.352 1.00 86.12 95 ASN A N 1
ATOM 745 C CA . ASN A 1 95 ? 5.044 -12.362 0.221 1.00 86.12 95 ASN A CA 1
ATOM 746 C C . ASN A 1 95 ? 4.456 -11.752 1.501 1.00 86.12 95 ASN A C 1
ATOM 748 O O . ASN A 1 95 ? 4.713 -12.254 2.592 1.00 86.12 95 ASN A O 1
ATOM 752 N N . MET A 1 96 ? 3.646 -10.703 1.363 1.00 86.38 96 MET A N 1
ATOM 753 C CA . MET A 1 96 ? 3.041 -10.009 2.503 1.00 86.38 96 MET A CA 1
ATOM 754 C C . MET A 1 96 ? 1.683 -10.565 2.945 1.00 86.38 96 MET A C 1
ATOM 756 O O . MET A 1 96 ? 1.118 -10.082 3.922 1.00 86.38 96 MET A O 1
ATOM 760 N N . THR A 1 97 ? 1.118 -11.536 2.229 1.00 90.06 97 THR A N 1
ATOM 761 C CA . THR A 1 97 ? -0.209 -12.095 2.527 1.00 90.06 97 THR A CA 1
ATOM 762 C C . THR A 1 97 ? -0.263 -12.654 3.950 1.00 90.06 97 THR A C 1
ATOM 764 O O . THR A 1 97 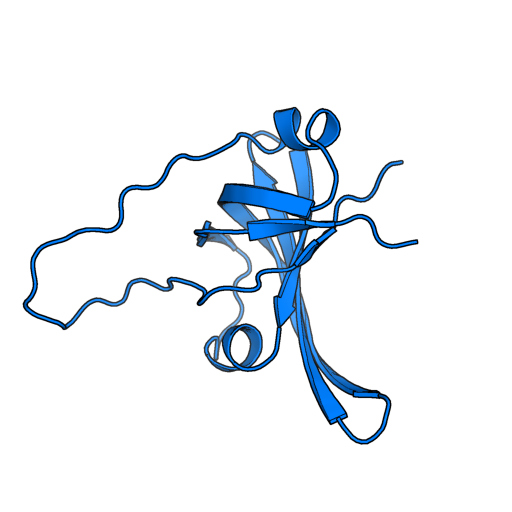? 0.581 -13.455 4.340 1.00 90.06 97 THR A O 1
ATOM 767 N N . GLY A 1 98 ? -1.274 -12.248 4.719 1.00 82.94 98 GLY A N 1
ATOM 768 C CA . GLY A 1 98 ? -1.456 -12.636 6.119 1.00 82.94 98 GLY A CA 1
ATOM 769 C C . GLY A 1 98 ? -0.744 -11.733 7.131 1.00 82.94 98 GLY A C 1
ATOM 770 O O . GLY A 1 98 ? -0.951 -11.907 8.329 1.00 82.94 98 GLY A O 1
ATOM 771 N N . LEU A 1 99 ? 0.053 -10.754 6.689 1.00 85.25 99 LEU A N 1
ATOM 772 C CA . LEU A 1 99 ? 0.732 -9.818 7.585 1.00 85.25 99 LEU A CA 1
ATOM 773 C C . LEU A 1 99 ? -0.160 -8.626 7.943 1.00 85.25 99 LEU A C 1
ATOM 775 O O . LEU A 1 99 ? -0.891 -8.102 7.101 1.00 85.25 99 LEU A O 1
ATOM 779 N N . GLN A 1 100 ? -0.038 -8.145 9.181 1.00 89.88 100 GLN A N 1
ATOM 780 C CA . GLN A 1 100 ? -0.521 -6.819 9.554 1.00 89.88 100 GLN A CA 1
ATOM 781 C C . GLN A 1 100 ? 0.538 -5.778 9.199 1.00 89.88 100 GLN A C 1
ATOM 783 O O . GLN A 1 100 ? 1.708 -5.924 9.551 1.00 89.88 100 GLN A O 1
ATOM 788 N N . ILE A 1 101 ? 0.116 -4.707 8.538 1.00 86.00 101 ILE A N 1
ATOM 789 C CA . ILE A 1 101 ? 0.979 -3.595 8.154 1.00 86.00 101 ILE A CA 1
ATOM 790 C C . ILE A 1 101 ? 0.524 -2.304 8.826 1.00 86.00 101 ILE A C 1
ATOM 792 O O . ILE A 1 101 ? -0.666 -2.095 9.073 1.00 86.00 101 ILE A O 1
ATOM 796 N N . LYS A 1 102 ? 1.494 -1.431 9.095 1.00 87.38 102 LYS A N 1
ATOM 797 C CA . LYS A 1 102 ? 1.296 -0.055 9.551 1.00 87.3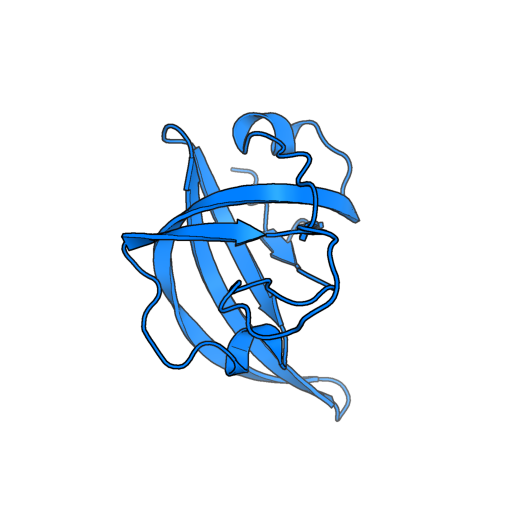8 102 LYS A CA 1
ATOM 798 C C . LYS A 1 102 ? 2.015 0.858 8.574 1.00 87.38 102 LYS A C 1
ATOM 800 O O . LYS A 1 102 ? 3.194 0.661 8.293 1.00 87.38 102 LYS A O 1
ATOM 805 N N . LEU A 1 103 ? 1.302 1.829 8.031 1.00 86.81 103 LEU A N 1
ATOM 806 C CA . LEU A 1 103 ? 1.801 2.727 7.003 1.00 86.81 103 LEU A CA 1
ATOM 807 C C . LEU A 1 103 ? 1.569 4.160 7.437 1.00 86.81 103 LEU A C 1
ATOM 809 O O . LEU A 1 103 ? 0.487 4.503 7.911 1.00 86.81 103 LEU A O 1
ATOM 813 N N . LYS A 1 104 ? 2.594 4.982 7.246 1.00 84.75 104 LYS A N 1
ATOM 814 C CA . LYS A 1 104 ? 2.556 6.406 7.542 1.00 84.75 104 LYS A CA 1
ATOM 815 C C . LYS A 1 104 ? 2.464 7.195 6.244 1.00 84.75 104 LYS A C 1
ATOM 817 O O . LYS A 1 104 ? 3.110 6.825 5.263 1.00 84.75 104 LYS A O 1
ATOM 822 N N . ASN A 1 105 ? 1.723 8.297 6.249 1.00 89.19 105 ASN A N 1
ATOM 823 C CA . ASN A 1 105 ? 1.627 9.224 5.118 1.00 89.19 105 ASN A CA 1
ATOM 82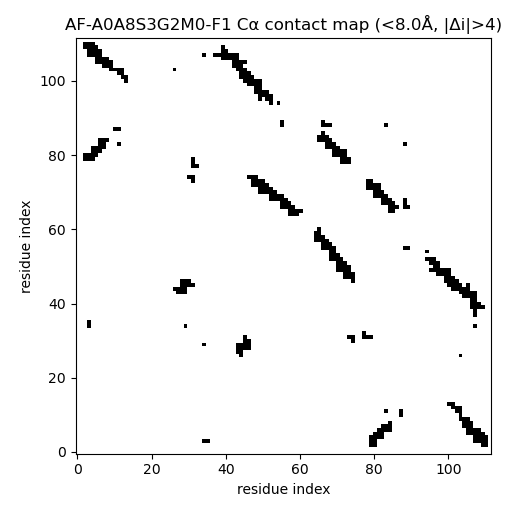4 C C . ASN A 1 105 ? 1.167 8.574 3.793 1.00 89.19 105 ASN A C 1
ATOM 826 O O . ASN A 1 105 ? 1.743 8.785 2.721 1.00 89.19 105 ASN A O 1
ATOM 830 N N . VAL A 1 106 ? 0.112 7.772 3.865 1.00 87.56 106 VAL A N 1
ATOM 831 C CA . VAL A 1 106 ? -0.548 7.140 2.725 1.00 87.56 106 VAL A CA 1
ATOM 832 C C . VAL A 1 106 ? -1.447 8.157 2.022 1.00 87.56 106 VAL A C 1
ATOM 834 O O . VAL A 1 106 ? -2.316 8.750 2.654 1.00 87.56 106 VAL A O 1
ATOM 837 N N . LYS A 1 107 ? -1.272 8.358 0.709 1.00 89.81 107 LYS A N 1
ATOM 838 C CA . LYS A 1 107 ? -2.137 9.254 -0.071 1.00 89.81 107 LYS A CA 1
ATOM 839 C C . LYS A 1 107 ? -3.364 8.502 -0.576 1.00 89.81 107 LYS A C 1
ATOM 841 O O . LYS A 1 107 ? -3.230 7.447 -1.204 1.00 89.81 107 LYS A O 1
ATOM 846 N N . ILE A 1 108 ? -4.539 9.087 -0.373 1.00 87.00 108 ILE A N 1
ATOM 847 C CA . ILE A 1 108 ? -5.798 8.615 -0.955 1.00 87.00 108 ILE A CA 1
ATOM 848 C C . ILE A 1 108 ? -5.815 8.950 -2.449 1.00 87.00 108 ILE A C 1
ATOM 850 O O . ILE A 1 108 ? -5.631 10.106 -2.832 1.00 87.00 108 ILE A O 1
ATOM 854 N N . SER A 1 109 ? -6.049 7.950 -3.296 1.00 83.25 109 SER A N 1
ATOM 855 C CA . SER A 1 109 ? -6.259 8.132 -4.733 1.00 83.25 109 SER A CA 1
ATOM 856 C C . SER A 1 109 ? -7.508 7.378 -5.176 1.00 83.25 109 SER A C 1
ATOM 858 O O . SER A 1 109 ? -7.870 6.343 -4.614 1.00 83.25 109 SER A O 1
ATOM 860 N N . SER A 1 110 ? -8.147 7.876 -6.226 1.00 77.56 110 SER A N 1
ATOM 861 C CA . SER A 1 110 ? -8.960 7.053 -7.110 1.00 77.56 110 SER A CA 1
ATOM 862 C C . SER A 1 110 ? -8.075 6.578 -8.261 1.00 77.56 110 SER A C 1
ATOM 864 O O . SER A 1 110 ? -7.086 7.234 -8.609 1.00 77.56 110 SER A O 1
ATOM 866 N N . PHE A 1 111 ? -8.393 5.416 -8.816 1.00 61.00 111 PHE A N 1
ATOM 867 C CA . PHE A 1 111 ? -7.978 5.053 -10.166 1.00 61.00 111 PHE A CA 1
ATOM 868 C C . PHE A 1 111 ? -9.262 4.804 -10.939 1.00 61.00 111 PHE A C 1
ATOM 870 O O . PHE A 1 111 ? -10.146 4.108 -10.435 1.00 61.00 111 PHE A O 1
ATOM 877 N N . ASP A 1 112 ? -9.339 5.404 -12.119 1.00 40.59 112 ASP A N 1
ATOM 878 C CA . ASP A 1 112 ? -10.301 5.016 -13.145 1.00 40.59 112 ASP A CA 1
ATOM 879 C C . ASP A 1 112 ? -9.863 3.700 -13.807 1.00 40.59 112 ASP A C 1
ATOM 881 O O . ASP A 1 112 ? -8.631 3.497 -13.973 1.00 40.59 112 ASP A O 1
#

pLDDT: mean 75.83, std 22.94, range [24.61, 95.19]

Nearest PDB structures (foldseek):
  1fgu-assembly1_B  TM=8.718E-01  e=7.009E-03  Homo sapiens
  4gop-assembly2_Z  TM=8.932E-01  e=7.395E-03  Mycosarcoma maydis
  1o7i-assembly2_B  TM=7.427E-01  e=2.273E-03  Saccharolobus solfataricus P2
  1jmc-assembly1_A  TM=7.499E-01  e=7.395E-03  Homo sapiens
  8etu-assembly1_U  TM=4.871E-01  e=1.339E-01  Saccharomyces cerevisiae S288C